Protein AF-A0A373CWI2-F1 (afdb_monomer_lite)

Structure (mmCIF, N/CA/C/O backbone):
data_AF-A0A373CWI2-F1
#
_entry.id   AF-A0A373CWI2-F1
#
loop_
_atom_site.group_PDB
_atom_site.id
_atom_site.type_symbol
_atom_site.label_atom_id
_atom_site.label_alt_id
_atom_site.label_comp_id
_atom_site.label_asym_id
_atom_site.label_entity_id
_atom_site.label_seq_id
_atom_site.pdbx_PDB_ins_code
_atom_site.Cartn_x
_atom_site.Cartn_y
_atom_site.Cartn_z
_atom_site.occupancy
_atom_site.B_iso_or_equiv
_atom_site.auth_seq_id
_atom_site.auth_comp_id
_atom_site.auth_asym_id
_atom_site.auth_atom_id
_atom_site.pdbx_PDB_model_num
ATOM 1 N N . MET A 1 1 ? -2.069 11.563 8.870 1.00 66.94 1 MET A N 1
ATOM 2 C CA . MET A 1 1 ? -2.000 11.023 10.250 1.00 66.94 1 MET A CA 1
ATOM 3 C C . MET A 1 1 ? -1.334 9.634 10.347 1.00 66.94 1 MET A C 1
ATOM 5 O O . MET A 1 1 ? -1.578 8.917 11.300 1.00 66.94 1 MET A O 1
ATOM 9 N N . PHE A 1 2 ? -0.448 9.238 9.416 1.00 89.44 2 PHE A N 1
ATOM 10 C CA . PHE A 1 2 ? 0.013 7.834 9.295 1.00 89.44 2 PHE A CA 1
ATOM 11 C C . PHE A 1 2 ? 1.532 7.678 9.117 1.00 89.44 2 PHE A C 1
ATOM 13 O O . PHE A 1 2 ? 2.010 6.637 8.666 1.00 89.44 2 PHE A O 1
ATOM 20 N N . ALA A 1 3 ? 2.289 8.743 9.395 1.00 90.38 3 ALA A N 1
ATOM 21 C CA . ALA A 1 3 ? 3.704 8.831 9.043 1.00 90.38 3 ALA A CA 1
ATOM 22 C C . ALA A 1 3 ? 4.550 7.766 9.754 1.00 90.38 3 ALA A C 1
ATOM 24 O O . ALA A 1 3 ? 5.393 7.140 9.115 1.00 90.38 3 ALA A O 1
ATOM 25 N N . ASP A 1 4 ? 4.277 7.508 11.033 1.00 94.31 4 ASP A N 1
ATOM 26 C CA . ASP A 1 4 ? 5.053 6.556 11.832 1.00 94.31 4 ASP A CA 1
ATOM 27 C C . ASP A 1 4 ? 4.863 5.122 11.329 1.00 94.31 4 ASP A C 1
ATOM 29 O O . ASP A 1 4 ? 5.838 4.414 11.078 1.00 94.31 4 ASP A O 1
ATOM 33 N N . THR A 1 5 ? 3.615 4.716 11.074 1.00 95.94 5 THR A N 1
ATOM 34 C CA . THR A 1 5 ? 3.297 3.398 10.504 1.00 95.94 5 THR A CA 1
ATOM 35 C C . THR A 1 5 ? 3.928 3.203 9.130 1.00 95.94 5 THR A C 1
ATOM 37 O O . THR A 1 5 ? 4.496 2.147 8.850 1.00 95.94 5 THR A O 1
ATOM 40 N N . LEU A 1 6 ? 3.851 4.219 8.264 1.00 97.19 6 LEU A N 1
ATOM 41 C CA . LEU A 1 6 ? 4.464 4.154 6.941 1.00 97.19 6 LEU A CA 1
ATOM 42 C C . LEU A 1 6 ? 5.989 4.042 7.049 1.00 97.19 6 LEU A C 1
ATOM 44 O O . LEU A 1 6 ? 6.587 3.210 6.371 1.00 97.19 6 LEU A O 1
ATOM 48 N N . THR A 1 7 ? 6.610 4.834 7.921 1.00 97.44 7 THR A N 1
ATOM 49 C CA . THR A 1 7 ? 8.061 4.804 8.142 1.00 97.44 7 THR A CA 1
ATOM 50 C C . THR A 1 7 ? 8.506 3.432 8.644 1.00 97.44 7 THR A C 1
ATOM 52 O O . THR A 1 7 ? 9.449 2.866 8.096 1.00 97.44 7 THR A O 1
ATOM 55 N N . GLY A 1 8 ? 7.782 2.850 9.606 1.00 97.75 8 GLY A N 1
ATOM 56 C CA . GLY A 1 8 ? 8.044 1.49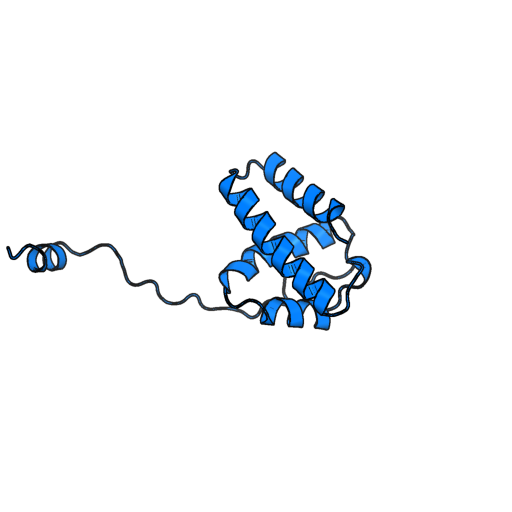9 10.105 1.00 97.75 8 GLY A CA 1
ATOM 57 C C . GLY A 1 8 ? 7.953 0.430 9.012 1.00 97.75 8 GLY A C 1
ATOM 58 O O . GLY A 1 8 ? 8.839 -0.417 8.906 1.00 97.75 8 GLY A O 1
ATOM 59 N N . TYR A 1 9 ? 6.932 0.498 8.154 1.00 98.06 9 TYR A N 1
ATOM 60 C CA . TYR A 1 9 ? 6.781 -0.423 7.023 1.00 98.06 9 TYR A CA 1
ATOM 61 C C . TYR A 1 9 ? 7.925 -0.300 6.006 1.00 98.06 9 TYR A C 1
ATOM 63 O O . TYR A 1 9 ? 8.448 -1.303 5.513 1.00 98.06 9 TYR A O 1
ATOM 71 N N . LEU A 1 10 ? 8.324 0.930 5.671 1.00 98.19 10 LEU A N 1
ATOM 72 C CA . LEU A 1 10 ? 9.407 1.162 4.716 1.00 98.19 10 LEU A CA 1
ATOM 73 C C . LEU A 1 10 ? 10.757 0.723 5.285 1.00 98.19 10 LEU A C 1
ATOM 75 O O . LEU A 1 10 ? 11.531 0.113 4.547 1.00 98.19 10 LEU A O 1
ATOM 79 N N . GLN A 1 11 ? 11.006 0.967 6.574 1.00 98.31 11 GLN A N 1
ATOM 80 C CA . GLN A 1 11 ? 12.227 0.533 7.248 1.00 98.31 11 GLN A CA 1
ATOM 81 C C . GLN A 1 11 ? 12.341 -0.991 7.268 1.00 98.31 11 GLN A C 1
ATOM 83 O O . GLN A 1 11 ? 13.358 -1.525 6.841 1.00 98.31 11 GLN A O 1
ATOM 88 N N . GLU A 1 12 ? 11.271 -1.703 7.621 1.00 98.00 12 GLU A N 1
ATOM 89 C CA . GLU A 1 12 ? 11.261 -3.167 7.547 1.00 98.00 12 GLU A CA 1
ATOM 90 C C . GLU A 1 12 ? 11.502 -3.661 6.110 1.00 98.00 12 GLU A C 1
ATOM 92 O O . GLU A 1 12 ? 12.196 -4.647 5.863 1.00 98.00 12 GLU A O 1
ATOM 97 N N . GLY A 1 13 ? 10.978 -2.935 5.121 1.00 96.94 13 GLY A N 1
ATOM 98 C CA . GLY A 1 13 ? 11.281 -3.185 3.720 1.00 96.94 13 GLY A CA 1
ATOM 99 C C . GLY A 1 13 ? 12.770 -3.040 3.384 1.00 96.94 13 GLY A C 1
ATOM 100 O O . GLY A 1 13 ? 13.267 -3.834 2.581 1.00 96.94 13 GLY A O 1
ATOM 101 N N . ILE A 1 14 ? 13.448 -2.037 3.945 1.00 98.06 14 ILE A N 1
ATOM 102 C CA . ILE A 1 14 ? 14.888 -1.796 3.774 1.00 98.06 14 ILE A CA 1
ATOM 103 C C . ILE A 1 14 ? 15.684 -2.912 4.452 1.00 98.06 14 ILE A C 1
ATOM 105 O O . ILE A 1 14 ? 16.570 -3.487 3.820 1.00 98.06 14 ILE A O 1
ATOM 109 N N . ASP A 1 15 ? 15.315 -3.269 5.680 1.00 98.00 15 ASP A N 1
ATOM 110 C CA . ASP A 1 15 ? 15.971 -4.312 6.473 1.00 98.00 15 ASP A CA 1
ATOM 111 C C . ASP A 1 15 ? 15.852 -5.690 5.797 1.00 98.00 15 ASP A C 1
ATOM 113 O O . ASP A 1 15 ? 16.798 -6.476 5.786 1.00 98.00 15 ASP A O 1
ATOM 117 N N . ASN A 1 16 ? 14.730 -5.940 5.114 1.00 96.75 16 A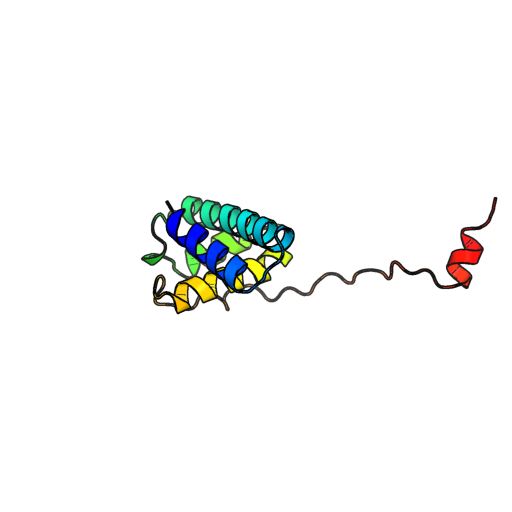SN A N 1
ATOM 118 C CA . ASN A 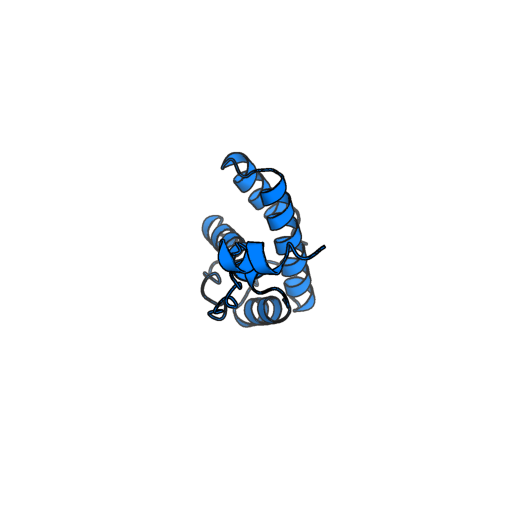1 16 ? 14.505 -7.123 4.277 1.00 96.75 16 ASN A CA 1
ATOM 119 C C . ASN A 1 16 ? 15.237 -7.082 2.915 1.00 96.75 16 ASN A C 1
ATOM 121 O O . ASN A 1 16 ? 15.028 -7.954 2.068 1.00 96.75 16 ASN A O 1
ATOM 125 N N . GLY A 1 17 ? 16.071 -6.069 2.661 1.00 97.75 17 GLY A N 1
ATOM 126 C CA . GLY A 1 17 ? 16.922 -5.982 1.473 1.00 97.75 17 GLY A CA 1
ATOM 127 C C . GLY A 1 17 ? 16.218 -5.506 0.198 1.00 97.75 17 GLY A C 1
ATOM 128 O O . GLY A 1 17 ? 16.717 -5.741 -0.908 1.00 97.75 17 GLY A O 1
ATOM 129 N N . ASN A 1 18 ? 15.063 -4.835 0.296 1.00 97.44 18 ASN A N 1
ATOM 130 C CA . ASN A 1 18 ? 14.426 -4.271 -0.895 1.00 97.44 18 ASN A CA 1
ATOM 131 C C . ASN A 1 18 ? 15.286 -3.155 -1.504 1.00 97.44 18 ASN A C 1
ATOM 133 O O . ASN A 1 18 ? 15.769 -2.257 -0.818 1.00 97.44 18 ASN A O 1
ATOM 137 N N . LYS A 1 19 ? 15.408 -3.160 -2.836 1.00 97.94 19 LYS A N 1
ATOM 138 C CA . LYS A 1 19 ? 16.132 -2.111 -3.568 1.00 97.94 19 LYS A CA 1
ATOM 139 C C . LYS A 1 19 ? 15.474 -0.735 -3.355 1.00 97.94 19 LYS A C 1
ATOM 141 O O . LYS A 1 19 ? 14.242 -0.674 -3.315 1.00 97.94 19 LYS A O 1
ATOM 146 N N . PRO A 1 20 ? 16.234 0.378 -3.385 1.00 97.81 20 PRO A N 1
ATOM 147 C CA . PRO A 1 20 ? 15.684 1.729 -3.212 1.00 97.81 20 PRO A CA 1
ATOM 148 C C . PRO A 1 20 ? 14.500 2.047 -4.135 1.00 97.81 20 PRO A C 1
ATOM 150 O O . PRO A 1 20 ? 13.477 2.552 -3.689 1.00 97.81 20 PRO A O 1
ATOM 153 N N . ALA A 1 21 ? 14.569 1.646 -5.410 1.00 97.19 21 ALA A N 1
ATOM 154 C CA . ALA A 1 21 ? 13.461 1.826 -6.354 1.00 97.19 21 ALA A CA 1
ATOM 155 C C . ALA A 1 21 ? 12.170 1.093 -5.924 1.00 97.19 21 ALA A C 1
ATOM 157 O O . ALA A 1 21 ? 11.064 1.586 -6.149 1.00 97.19 21 ALA A O 1
ATOM 158 N N . THR A 1 22 ? 12.304 -0.073 -5.280 1.00 96.19 22 THR A N 1
ATOM 159 C CA . THR A 1 22 ? 11.166 -0.826 -4.727 1.00 96.19 22 THR A CA 1
ATOM 160 C C . THR A 1 22 ? 10.578 -0.106 -3.517 1.00 96.19 22 THR A C 1
ATOM 162 O O . THR A 1 22 ? 9.357 0.009 -3.431 1.00 96.19 22 THR A O 1
ATOM 165 N N . ILE A 1 23 ? 11.424 0.430 -2.630 1.00 98.12 23 ILE A N 1
ATOM 166 C CA . ILE A 1 23 ? 10.997 1.241 -1.480 1.00 98.12 23 ILE A CA 1
ATOM 167 C C . ILE A 1 23 ? 10.234 2.483 -1.947 1.00 98.12 23 ILE A C 1
ATOM 169 O O . ILE A 1 23 ? 9.087 2.659 -1.546 1.00 98.12 23 ILE A O 1
ATOM 173 N N . CYS A 1 24 ? 10.777 3.260 -2.890 1.00 97.56 24 CYS A N 1
ATOM 174 C CA . CYS A 1 24 ? 10.083 4.428 -3.444 1.00 97.56 24 CYS A CA 1
ATOM 175 C C . CYS A 1 24 ? 8.737 4.061 -4.093 1.00 97.56 24 CYS A C 1
ATOM 177 O O . CYS A 1 24 ? 7.759 4.802 -3.987 1.00 97.56 24 CYS A O 1
ATOM 179 N N . SER A 1 25 ? 8.654 2.914 -4.778 1.00 96.00 25 SER A N 1
ATOM 180 C CA . SER A 1 25 ? 7.389 2.454 -5.361 1.00 96.00 25 SER A CA 1
ATOM 181 C C . SER A 1 25 ? 6.365 2.054 -4.295 1.00 96.00 25 SER A C 1
ATOM 183 O O . SER A 1 25 ? 5.173 2.330 -4.478 1.00 96.00 25 SER A O 1
ATOM 185 N N . LYS A 1 26 ? 6.802 1.397 -3.212 1.00 96.56 26 LYS A N 1
ATOM 186 C CA . LYS A 1 26 ? 5.958 1.047 -2.062 1.00 96.56 26 LYS A CA 1
ATOM 187 C C . LYS A 1 26 ? 5.456 2.306 -1.367 1.00 96.56 26 LYS A C 1
ATOM 189 O O . LYS A 1 26 ? 4.247 2.446 -1.219 1.00 96.56 26 LYS A O 1
ATOM 194 N N . GLU A 1 27 ? 6.356 3.230 -1.046 1.00 97.50 27 GLU A N 1
ATOM 195 C CA . GLU A 1 27 ? 6.061 4.513 -0.407 1.00 97.50 27 GLU A CA 1
ATOM 196 C C . GLU A 1 27 ? 4.988 5.286 -1.174 1.00 97.50 27 GLU A C 1
ATOM 198 O O . GLU A 1 27 ? 3.916 5.539 -0.630 1.00 97.50 27 GLU A O 1
ATOM 203 N N . ARG A 1 28 ? 5.207 5.561 -2.468 1.00 96.38 28 ARG A N 1
ATOM 204 C CA . ARG A 1 28 ? 4.228 6.284 -3.300 1.00 96.38 28 ARG A CA 1
ATOM 205 C C . ARG A 1 28 ? 2.858 5.614 -3.296 1.00 96.38 28 ARG A C 1
ATOM 207 O O . ARG A 1 28 ? 1.843 6.291 -3.176 1.00 96.38 28 ARG A O 1
ATOM 214 N N . THR A 1 29 ? 2.830 4.284 -3.410 1.00 96.56 29 THR A N 1
ATOM 215 C CA . THR A 1 29 ? 1.569 3.530 -3.418 1.00 96.56 29 THR A CA 1
ATOM 216 C C . THR A 1 29 ? 0.850 3.632 -2.071 1.00 96.56 29 THR A C 1
ATOM 218 O O . THR A 1 29 ? -0.359 3.852 -2.044 1.00 96.56 29 THR A O 1
ATOM 221 N N . CYS A 1 30 ? 1.583 3.497 -0.963 1.00 96.56 30 CYS A N 1
ATOM 222 C CA . CYS A 1 30 ? 1.015 3.562 0.381 1.00 96.56 30 CYS A CA 1
ATOM 223 C C . CYS A 1 30 ? 0.539 4.975 0.719 1.00 96.56 30 CYS A C 1
ATOM 225 O O . CYS A 1 30 ? -0.555 5.111 1.248 1.00 96.56 30 CYS A O 1
ATOM 227 N N . ILE A 1 31 ? 1.284 6.021 0.341 1.00 96.56 31 ILE A N 1
ATOM 228 C CA . ILE A 1 31 ? 0.849 7.417 0.500 1.00 96.56 31 ILE A CA 1
ATOM 229 C C . ILE A 1 31 ? -0.485 7.637 -0.215 1.00 96.56 31 ILE A C 1
ATOM 231 O O . ILE A 1 31 ? -1.436 8.096 0.410 1.00 96.56 31 ILE A O 1
ATOM 235 N N . SER A 1 32 ? -0.597 7.254 -1.493 1.00 96.19 32 SER A N 1
ATOM 236 C CA . SER A 1 32 ? -1.863 7.393 -2.224 1.00 96.19 32 SER A CA 1
ATOM 237 C C . SER A 1 32 ? -3.005 6.628 -1.554 1.00 96.19 32 SER A C 1
ATOM 239 O O . SER A 1 32 ? -4.106 7.158 -1.428 1.00 96.19 32 SER A O 1
ATOM 241 N N . PHE A 1 33 ? -2.746 5.403 -1.088 1.00 96.12 33 PHE A N 1
ATOM 242 C CA . PHE A 1 33 ? -3.754 4.590 -0.410 1.00 96.12 33 PHE A CA 1
ATOM 243 C C . PHE A 1 33 ? -4.219 5.242 0.893 1.00 96.12 33 PHE A C 1
ATOM 245 O O . PHE A 1 33 ? -5.419 5.383 1.108 1.00 96.12 33 PHE A O 1
ATOM 252 N 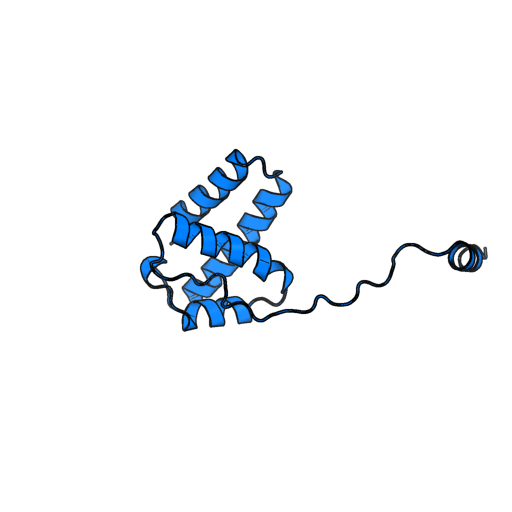N . LEU A 1 34 ? -3.280 5.695 1.722 1.00 96.25 34 LEU A N 1
ATOM 253 C CA . LEU A 1 34 ? -3.552 6.353 2.995 1.00 96.25 34 LEU A CA 1
ATOM 254 C C . LEU A 1 34 ? -4.311 7.673 2.805 1.00 96.25 34 LEU A C 1
ATOM 256 O O . LEU A 1 34 ? -5.243 7.938 3.556 1.00 96.25 34 LEU A O 1
ATOM 260 N N . CYS A 1 35 ? -4.005 8.449 1.760 1.00 95.62 35 CYS A N 1
ATOM 261 C CA . CYS A 1 35 ? -4.803 9.623 1.398 1.00 95.62 35 CYS A CA 1
ATOM 262 C C . CYS A 1 35 ? -6.245 9.250 1.020 1.00 95.62 35 CYS A C 1
ATOM 264 O O . CYS A 1 35 ? -7.180 9.952 1.395 1.00 95.62 35 CYS A O 1
ATOM 266 N N . PHE A 1 36 ? -6.467 8.151 0.291 1.00 95.50 36 PHE A N 1
ATOM 267 C CA . PHE A 1 36 ? -7.828 7.701 -0.025 1.00 95.50 36 PHE A CA 1
ATOM 268 C C . PHE A 1 36 ? -8.578 7.165 1.197 1.00 95.50 36 PHE A C 1
ATOM 270 O O . PHE A 1 36 ? -9.786 7.368 1.297 1.00 95.50 36 PHE A O 1
ATOM 277 N N . VAL A 1 37 ? -7.873 6.522 2.127 1.00 95.31 37 VAL A N 1
ATOM 278 C CA . VAL A 1 37 ? -8.407 6.094 3.427 1.00 95.31 37 VAL A CA 1
ATOM 279 C C . VAL A 1 37 ? -8.825 7.311 4.264 1.00 95.31 37 VAL A C 1
ATOM 281 O O . VAL A 1 37 ? -9.953 7.347 4.756 1.00 95.31 37 VAL A O 1
ATOM 284 N N . GLU A 1 38 ? -7.985 8.345 4.335 1.00 95.12 38 GLU A N 1
ATOM 285 C CA . GLU A 1 38 ? -8.288 9.613 5.018 1.00 95.12 38 GLU A CA 1
ATOM 286 C C . GLU A 1 38 ? -9.496 10.317 4.386 1.00 95.12 38 GLU A C 1
ATOM 288 O O . GLU A 1 38 ? -10.454 10.663 5.076 1.00 95.12 38 GLU A O 1
ATOM 293 N N . ASN A 1 39 ? -9.534 10.410 3.052 1.00 94.25 39 ASN A N 1
ATOM 294 C CA . ASN A 1 39 ? -10.666 10.970 2.303 1.00 94.25 39 ASN A CA 1
ATOM 295 C C . ASN A 1 39 ? -11.961 10.148 2.441 1.00 94.25 39 ASN A C 1
ATOM 297 O O . ASN A 1 39 ? -13.057 10.658 2.196 1.00 94.25 39 ASN A O 1
ATOM 301 N N . ALA A 1 40 ? -11.863 8.871 2.812 1.00 93.12 40 ALA A N 1
ATOM 302 C CA . ALA A 1 40 ? -13.010 8.034 3.139 1.00 93.12 40 ALA A CA 1
ATOM 303 C C . ALA A 1 40 ? -13.504 8.231 4.587 1.00 93.12 40 ALA A C 1
ATOM 305 O O . ALA A 1 40 ? -14.486 7.592 4.964 1.00 93.12 40 ALA A O 1
ATOM 306 N N . GLY A 1 41 ? -12.882 9.135 5.355 1.00 91.50 41 GLY A N 1
ATOM 307 C CA . GLY A 1 41 ? -13.263 9.492 6.723 1.00 91.50 41 GLY A CA 1
ATOM 308 C C . GLY A 1 41 ? -12.514 8.717 7.806 1.00 91.50 41 GLY A C 1
ATOM 309 O O . GLY A 1 41 ? -12.967 8.692 8.946 1.00 91.50 41 GLY A O 1
ATOM 310 N N . CYS A 1 42 ? -11.402 8.061 7.463 1.00 93.69 42 CYS A N 1
ATOM 311 C CA . CYS A 1 42 ? -10.618 7.261 8.397 1.00 93.69 42 CYS A CA 1
ATOM 312 C C . CYS A 1 42 ? -9.341 7.999 8.798 1.00 93.69 42 CYS A C 1
ATOM 314 O O . CYS A 1 42 ? -8.412 8.104 8.000 1.00 93.69 42 CYS A O 1
ATOM 316 N N . SER A 1 43 ? -9.287 8.492 10.031 1.00 91.50 43 SER A N 1
ATOM 317 C CA . SER A 1 43 ? -8.118 9.210 10.560 1.00 91.50 43 SER A CA 1
ATOM 318 C C . SER A 1 43 ? -7.167 8.312 11.355 1.00 91.50 43 SER A C 1
ATOM 320 O O . SER A 1 43 ? -6.023 8.688 11.588 1.00 91.50 43 SER A O 1
ATOM 322 N N . ASP A 1 44 ? -7.629 7.125 11.751 1.00 92.69 44 ASP A N 1
ATOM 323 C CA . ASP A 1 44 ? -6.885 6.152 12.548 1.00 92.69 44 ASP A CA 1
ATOM 324 C C . ASP A 1 44 ? -6.969 4.768 11.891 1.00 92.69 44 ASP A C 1
ATOM 326 O O . ASP A 1 44 ? -8.053 4.287 11.563 1.00 92.69 44 ASP A O 1
ATOM 330 N N . LEU A 1 45 ? -5.819 4.112 11.704 1.00 92.75 45 LEU A N 1
ATOM 331 C CA . LEU A 1 45 ? -5.749 2.786 11.090 1.00 92.75 45 LEU A CA 1
ATOM 332 C C . LEU A 1 45 ? -6.439 1.711 11.935 1.00 92.75 45 LEU A C 1
ATOM 334 O O . LEU A 1 45 ? -6.926 0.742 11.357 1.00 92.75 45 LEU A O 1
ATOM 338 N N . SER A 1 46 ? -6.557 1.902 13.253 1.00 91.19 46 SER A N 1
ATOM 339 C CA . SER A 1 46 ? -7.315 0.988 14.121 1.00 91.19 46 SER A CA 1
ATOM 340 C C . SER A 1 46 ? -8.809 0.930 13.758 1.00 91.19 46 SER A C 1
ATOM 342 O O . SER A 1 46 ? -9.476 -0.073 13.998 1.00 91.19 46 SER A O 1
ATOM 344 N N . GLN A 1 47 ? -9.326 1.985 13.115 1.00 92.12 47 GLN A N 1
ATOM 345 C CA . GLN A 1 47 ? -10.725 2.126 12.702 1.00 92.12 47 GLN A CA 1
ATOM 346 C C . GLN A 1 47 ? -10.976 1.669 11.259 1.00 92.12 47 GLN A C 1
ATOM 348 O O . GLN A 1 47 ? -12.082 1.838 10.728 1.00 92.12 47 GLN A O 1
ATOM 353 N N . LEU A 1 48 ? -9.960 1.099 10.600 1.00 93.44 48 LEU A N 1
ATOM 354 C CA . LEU A 1 48 ? -10.126 0.528 9.273 1.00 93.44 48 LEU A CA 1
ATOM 355 C C . LEU A 1 48 ? -11.236 -0.523 9.280 1.00 93.44 48 LEU A C 1
ATOM 357 O O . LEU A 1 48 ? -11.345 -1.364 10.167 1.00 93.44 48 LEU A O 1
ATOM 361 N N . ASN A 1 49 ? -12.056 -0.487 8.237 1.00 93.75 49 ASN A N 1
ATOM 362 C CA . ASN A 1 49 ? -13.076 -1.490 7.987 1.00 93.75 49 ASN A CA 1
ATOM 363 C C . ASN A 1 49 ? -13.166 -1.793 6.491 1.00 93.75 49 ASN A C 1
ATOM 365 O O . ASN A 1 49 ? -12.670 -1.041 5.644 1.00 93.75 49 ASN A O 1
ATOM 369 N N . THR A 1 50 ? -13.850 -2.886 6.163 1.00 92.19 50 THR A N 1
ATOM 370 C CA . THR A 1 50 ? -14.009 -3.379 4.791 1.00 92.19 50 THR A CA 1
ATOM 371 C C . THR A 1 50 ? -14.553 -2.319 3.835 1.00 92.19 50 THR A C 1
ATOM 373 O O . THR A 1 50 ? -14.101 -2.247 2.693 1.00 92.19 50 THR A O 1
ATOM 376 N N . GLY A 1 51 ? -15.490 -1.473 4.278 1.00 93.50 51 GLY A N 1
ATOM 377 C CA . GLY A 1 51 ? -16.077 -0.422 3.444 1.00 93.50 51 GLY A CA 1
ATOM 378 C C . GLY A 1 51 ? -15.058 0.650 3.054 1.00 93.50 51 GLY A C 1
ATOM 379 O O . GLY A 1 51 ? -14.949 1.002 1.878 1.00 93.50 51 GLY A O 1
ATOM 380 N N . ILE A 1 52 ? -14.264 1.112 4.023 1.00 94.81 52 ILE A N 1
ATOM 381 C CA . ILE A 1 52 ? -13.201 2.107 3.820 1.00 94.81 52 ILE A CA 1
ATOM 382 C C . ILE A 1 52 ? -12.114 1.547 2.900 1.00 94.81 52 ILE A C 1
ATOM 384 O O . ILE A 1 52 ? -11.770 2.180 1.900 1.00 94.81 52 ILE A O 1
ATOM 388 N N . VAL A 1 53 ? -11.624 0.335 3.186 1.00 93.94 53 VAL A N 1
ATOM 389 C CA . VAL A 1 53 ? -10.583 -0.318 2.376 1.00 93.94 53 VAL A CA 1
ATOM 390 C C . VAL A 1 53 ? -11.069 -0.534 0.942 1.00 93.94 53 VAL A C 1
ATOM 392 O O . VAL A 1 53 ? -10.360 -0.189 -0.003 1.00 93.94 53 VAL A O 1
ATOM 395 N N . SER A 1 54 ? -12.296 -1.032 0.763 1.00 92.19 54 SER A N 1
ATOM 396 C CA . SER A 1 54 ? -12.878 -1.253 -0.568 1.00 92.19 54 SER A CA 1
ATOM 397 C C . SER A 1 54 ? -13.005 0.053 -1.350 1.00 92.19 54 SER A C 1
ATOM 399 O O . SER A 1 54 ? -12.618 0.115 -2.516 1.00 92.19 54 SER A O 1
ATOM 401 N N . LYS A 1 55 ? -13.492 1.124 -0.709 1.00 93.06 55 LYS A N 1
ATOM 402 C CA . LYS A 1 55 ? -13.620 2.445 -1.339 1.00 93.06 55 LYS A CA 1
ATOM 403 C C . LYS A 1 55 ? -12.255 3.005 -1.756 1.00 93.06 55 LYS A C 1
ATOM 405 O O . LYS A 1 55 ? -12.115 3.496 -2.878 1.00 93.06 55 LYS A O 1
ATOM 410 N N . ALA A 1 56 ? -11.242 2.879 -0.900 1.00 93.94 56 ALA A N 1
ATOM 411 C CA . ALA A 1 56 ? -9.883 3.311 -1.213 1.00 93.94 56 ALA A CA 1
ATOM 412 C C . ALA A 1 56 ? -9.283 2.509 -2.382 1.00 93.94 56 ALA A C 1
ATOM 414 O O . ALA A 1 56 ? -8.749 3.101 -3.319 1.00 93.94 56 ALA A O 1
ATOM 415 N N . LEU A 1 57 ? -9.434 1.179 -2.385 1.00 91.88 57 LEU A N 1
ATOM 416 C CA . LEU A 1 57 ? -8.962 0.306 -3.468 1.00 91.88 57 LEU A CA 1
ATOM 417 C C . LEU A 1 57 ? -9.627 0.626 -4.813 1.00 91.88 57 LEU A C 1
ATOM 419 O O . LEU A 1 57 ? -8.941 0.692 -5.835 1.00 91.88 57 LEU A O 1
ATOM 423 N N . LEU A 1 58 ? -10.941 0.859 -4.828 1.00 91.06 58 LEU A N 1
ATOM 424 C CA . LEU A 1 58 ? -11.682 1.197 -6.049 1.00 91.06 58 LEU A CA 1
ATOM 425 C C . LEU A 1 58 ? -11.311 2.575 -6.621 1.00 91.06 58 LEU A C 1
ATOM 427 O O . LEU A 1 58 ? -11.555 2.826 -7.798 1.00 91.06 58 LEU A O 1
ATOM 431 N N . THR A 1 59 ? -10.690 3.447 -5.822 1.00 92.75 59 THR A N 1
ATOM 432 C CA . THR A 1 59 ? -10.218 4.766 -6.277 1.00 92.75 59 THR A CA 1
ATOM 433 C C . THR A 1 59 ? -8.923 4.669 -7.101 1.00 92.75 59 THR A C 1
ATOM 435 O O . THR A 1 59 ? -8.610 5.565 -7.885 1.00 92.75 59 THR A O 1
ATOM 438 N N . PHE A 1 60 ? -8.168 3.570 -6.991 1.00 90.06 60 PHE A N 1
ATOM 439 C CA . PHE A 1 60 ? -6.970 3.362 -7.806 1.00 90.06 60 PHE A CA 1
ATOM 440 C C . PHE A 1 60 ? -7.316 2.981 -9.248 1.00 90.06 60 PHE A C 1
ATOM 442 O O . PHE A 1 60 ? -7.921 1.943 -9.509 1.00 90.06 60 PHE A O 1
ATOM 449 N N . SER A 1 61 ? -6.811 3.760 -10.205 1.00 86.31 61 SER A N 1
ATOM 450 C CA . SER A 1 61 ? -6.847 3.405 -11.630 1.00 86.31 61 SER A CA 1
ATOM 451 C C . SER A 1 61 ? -5.831 2.312 -11.989 1.00 86.31 61 SER A C 1
ATOM 453 O O . SER A 1 61 ? -6.104 1.448 -12.823 1.00 86.31 61 SER A O 1
ATOM 455 N N . ASN A 1 62 ? -4.659 2.320 -11.343 1.00 84.62 62 ASN A N 1
ATOM 456 C CA . ASN A 1 62 ? -3.606 1.330 -11.557 1.00 84.62 62 ASN A CA 1
ATOM 457 C C . ASN A 1 62 ? -3.794 0.105 -10.652 1.00 84.62 62 ASN A C 1
ATOM 459 O O . ASN A 1 62 ? -3.471 0.135 -9.465 1.00 84.62 62 ASN A O 1
ATOM 463 N N . LYS A 1 63 ? -4.223 -1.009 -11.243 1.00 83.69 63 LYS A N 1
ATOM 464 C CA . LYS A 1 63 ? -4.496 -2.256 -10.516 1.00 83.69 63 LYS A CA 1
ATOM 465 C C . LYS A 1 63 ? -3.242 -3.005 -10.060 1.00 83.69 63 LYS A C 1
ATOM 467 O O . LYS A 1 63 ? -3.323 -3.800 -9.128 1.00 83.69 63 LYS A O 1
ATOM 472 N N . ASP A 1 64 ? -2.062 -2.712 -10.614 1.00 83.50 64 ASP A N 1
ATOM 473 C CA . ASP A 1 64 ? -0.804 -3.253 -10.076 1.00 83.50 64 ASP A CA 1
ATOM 474 C C . ASP A 1 64 ? -0.471 -2.686 -8.685 1.00 83.50 64 ASP A C 1
ATOM 476 O O . ASP A 1 64 ? 0.381 -3.232 -7.981 1.00 83.50 64 ASP A O 1
ATOM 480 N N . ALA A 1 65 ? -1.148 -1.612 -8.257 1.00 89.88 65 ALA A N 1
ATOM 481 C CA . ALA A 1 65 ? -1.054 -1.108 -6.892 1.00 89.88 65 ALA A CA 1
ATOM 482 C C . ALA A 1 65 ? -1.584 -2.113 -5.858 1.00 89.88 65 ALA A C 1
ATOM 484 O O . ALA A 1 65 ? -1.060 -2.149 -4.747 1.00 89.88 65 ALA A O 1
ATOM 485 N N . TYR A 1 66 ? -2.554 -2.966 -6.214 1.00 90.81 66 TYR A N 1
ATOM 486 C CA . TYR A 1 66 ? -3.224 -3.859 -5.259 1.00 90.81 66 TYR A CA 1
ATOM 487 C C . TYR A 1 66 ? -2.259 -4.841 -4.606 1.00 90.81 66 TYR A C 1
ATOM 489 O O . TYR A 1 66 ? -2.322 -5.044 -3.400 1.00 90.81 66 TYR A O 1
ATOM 497 N N . ALA A 1 67 ? -1.287 -5.367 -5.356 1.00 89.94 67 ALA A N 1
ATOM 498 C CA . ALA A 1 67 ? -0.271 -6.252 -4.792 1.00 89.94 67 ALA A CA 1
ATOM 499 C C . ALA A 1 67 ? 0.582 -5.557 -3.713 1.00 89.94 67 ALA A C 1
ATOM 501 O O . ALA A 1 67 ? 0.920 -6.170 -2.703 1.00 89.94 67 ALA A O 1
ATOM 502 N N . ARG A 1 68 ? 0.911 -4.271 -3.902 1.00 92.94 68 ARG A N 1
ATOM 503 C CA . ARG A 1 68 ? 1.675 -3.481 -2.921 1.00 92.94 68 ARG A CA 1
ATOM 504 C C . ARG A 1 68 ? 0.817 -3.079 -1.724 1.00 92.94 68 ARG A C 1
ATOM 506 O O . ARG A 1 68 ? 1.299 -3.143 -0.599 1.00 92.94 68 ARG A O 1
ATOM 513 N N . ILE A 1 69 ? -0.443 -2.713 -1.957 1.00 94.94 69 ILE A N 1
ATOM 514 C CA . ILE A 1 69 ? -1.398 -2.396 -0.885 1.00 94.94 69 ILE A CA 1
ATOM 515 C C . ILE A 1 69 ? -1.650 -3.638 -0.030 1.00 94.94 69 ILE A C 1
ATOM 517 O O . ILE A 1 69 ? -1.624 -3.545 1.189 1.00 94.94 69 ILE A O 1
ATOM 521 N N . ARG A 1 70 ? -1.788 -4.816 -0.645 1.00 93.69 70 ARG A N 1
ATOM 522 C CA . ARG A 1 70 ? -1.925 -6.089 0.068 1.00 93.69 70 ARG A CA 1
ATOM 523 C C . ARG A 1 70 ? -0.759 -6.345 1.024 1.00 93.69 70 ARG A C 1
ATOM 525 O O . ARG A 1 70 ? -0.991 -6.718 2.165 1.00 93.69 70 ARG A O 1
ATOM 532 N N . GLN A 1 71 ? 0.477 -6.118 0.577 1.00 94.50 71 GLN A N 1
ATOM 533 C CA . GLN A 1 71 ? 1.660 -6.246 1.440 1.00 94.50 71 GLN A CA 1
ATOM 534 C C . GLN A 1 71 ? 1.603 -5.286 2.630 1.00 94.50 71 GLN A C 1
ATOM 536 O O . GLN A 1 71 ? 1.927 -5.676 3.745 1.00 94.50 71 GLN A O 1
ATOM 541 N N . PHE A 1 72 ? 1.157 -4.051 2.403 1.00 96.38 72 PHE A N 1
ATOM 542 C CA . PHE A 1 72 ? 0.988 -3.082 3.479 1.00 96.38 72 PHE A CA 1
ATOM 543 C C . PHE A 1 72 ? -0.113 -3.498 4.465 1.00 96.38 72 PHE A C 1
ATOM 545 O O . PHE A 1 72 ? 0.098 -3.435 5.668 1.00 96.38 72 PHE A O 1
ATOM 552 N N . LEU A 1 73 ? -1.257 -3.989 3.980 1.00 95.38 73 LEU A N 1
ATOM 553 C CA . LEU A 1 73 ? -2.338 -4.488 4.837 1.00 95.38 73 LEU A CA 1
ATOM 554 C C . LEU A 1 73 ? -1.894 -5.690 5.683 1.00 95.38 73 LEU A C 1
ATOM 556 O O . LEU A 1 73 ? -2.219 -5.736 6.864 1.00 95.38 73 LEU A O 1
ATOM 560 N N . ASN A 1 74 ? -1.096 -6.607 5.122 1.00 94.44 74 ASN A N 1
ATOM 561 C CA . ASN A 1 74 ? -0.487 -7.697 5.894 1.00 94.44 74 ASN A CA 1
ATOM 562 C C . ASN A 1 74 ? 0.399 -7.160 7.020 1.00 94.44 74 ASN A C 1
ATOM 564 O O . ASN A 1 74 ? 0.261 -7.591 8.159 1.00 94.44 74 ASN A O 1
ATOM 568 N N . TYR A 1 75 ? 1.255 -6.181 6.717 1.00 96.06 75 TYR A N 1
ATOM 569 C CA . TYR A 1 75 ? 2.107 -5.545 7.720 1.00 96.06 75 TYR A CA 1
ATOM 570 C C . TYR A 1 75 ? 1.289 -4.942 8.875 1.00 96.06 75 TYR A C 1
ATOM 572 O O . TYR A 1 75 ? 1.662 -5.096 10.036 1.00 96.06 75 TYR A O 1
ATOM 580 N N . LEU A 1 76 ? 0.149 -4.298 8.589 1.00 95.19 76 LEU A N 1
ATOM 581 C CA . LEU A 1 76 ? -0.714 -3.736 9.638 1.00 95.19 76 LEU A CA 1
ATOM 582 C C . LEU A 1 76 ? -1.239 -4.812 10.598 1.00 95.19 76 LEU A C 1
ATOM 584 O O . LEU A 1 76 ? -1.253 -4.593 11.809 1.00 95.19 76 LEU A O 1
ATOM 588 N N . VAL A 1 77 ? -1.628 -5.973 10.072 1.00 94.25 77 VAL A N 1
ATOM 589 C CA . VAL A 1 77 ? -2.090 -7.114 10.876 1.00 94.25 77 VAL A CA 1
ATOM 590 C C . VAL A 1 77 ? -0.933 -7.720 11.668 1.00 94.25 77 VAL A C 1
ATOM 592 O O . VAL A 1 77 ? -1.061 -7.951 12.867 1.00 94.25 77 VAL A O 1
ATOM 595 N N . GLU A 1 78 ? 0.220 -7.927 11.029 1.00 94.25 78 GLU A N 1
ATOM 596 C CA . GLU A 1 78 ? 1.418 -8.497 11.661 1.00 94.25 78 GLU A CA 1
ATOM 597 C C . GLU A 1 78 ? 1.934 -7.640 12.825 1.00 94.25 78 GLU A C 1
ATOM 599 O O . GLU A 1 78 ? 2.439 -8.175 13.812 1.00 94.25 78 GLU A O 1
ATOM 604 N N . LYS A 1 79 ? 1.783 -6.313 12.741 1.00 94.31 79 LYS A N 1
ATOM 605 C CA . LYS A 1 79 ? 2.121 -5.381 13.828 1.00 94.31 79 LYS A CA 1
ATOM 606 C C . LYS A 1 79 ? 0.986 -5.146 14.827 1.00 94.31 79 LYS A C 1
ATOM 608 O O . LYS A 1 79 ? 1.172 -4.365 15.756 1.00 94.31 79 LYS A O 1
ATOM 613 N N . GLY A 1 80 ? -0.169 -5.790 14.652 1.00 93.38 80 GLY A N 1
ATOM 614 C CA . GLY A 1 80 ? -1.332 -5.626 15.529 1.00 93.38 80 GLY A CA 1
ATOM 615 C C . GLY A 1 80 ? -1.973 -4.235 15.465 1.00 93.38 80 GLY A C 1
ATOM 616 O O . GLY A 1 80 ? -2.644 -3.832 16.408 1.00 93.38 80 GLY A O 1
ATOM 617 N N . ILE A 1 81 ? -1.756 -3.489 14.377 1.00 93.50 81 ILE A N 1
ATOM 618 C CA . ILE A 1 81 ? -2.343 -2.156 14.159 1.00 93.50 81 ILE A CA 1
ATOM 619 C C . ILE A 1 81 ? -3.819 -2.285 13.771 1.00 93.50 81 ILE A C 1
ATOM 621 O O . ILE A 1 81 ? -4.645 -1.460 14.153 1.00 93.50 81 ILE A O 1
ATOM 625 N N . THR A 1 82 ? -4.148 -3.331 13.015 1.00 91.69 82 THR A N 1
ATOM 626 C CA . THR A 1 82 ? -5.518 -3.693 12.651 1.00 91.69 82 THR A CA 1
ATOM 627 C C . THR A 1 82 ? -5.842 -5.075 13.194 1.00 91.69 82 THR A C 1
ATOM 629 O O . THR A 1 82 ? -5.066 -6.008 12.993 1.00 91.69 82 THR A O 1
ATOM 632 N N . GLU A 1 83 ? -7.013 -5.233 13.808 1.00 82.62 83 GLU A N 1
ATOM 633 C CA . GLU A 1 83 ? -7.476 -6.539 14.300 1.00 82.62 83 GLU A CA 1
ATOM 634 C C . GLU A 1 83 ? -7.900 -7.484 13.164 1.00 82.62 83 GLU A C 1
ATOM 636 O O . GLU A 1 83 ? -7.805 -8.704 13.290 1.00 82.62 83 GLU A O 1
ATOM 641 N N . MET A 1 84 ? -8.375 -6.926 12.045 1.00 86.12 84 MET A N 1
ATOM 642 C CA . MET A 1 84 ? -8.920 -7.682 10.919 1.00 86.12 84 MET A CA 1
ATOM 643 C C . MET A 1 84 ? -7.970 -7.677 9.721 1.00 86.12 84 MET A C 1
ATOM 645 O O . MET A 1 84 ? -7.419 -6.642 9.349 1.00 86.12 84 MET A O 1
ATOM 649 N N . ASP A 1 85 ? -7.833 -8.837 9.075 1.00 86.94 85 ASP A N 1
ATOM 650 C CA . ASP A 1 85 ? -7.070 -8.973 7.837 1.00 86.94 85 ASP A CA 1
ATOM 651 C C . ASP A 1 85 ? -7.872 -8.496 6.618 1.00 86.94 85 ASP A C 1
ATOM 653 O O . ASP A 1 85 ? -8.828 -9.132 6.166 1.00 86.94 85 ASP A O 1
ATOM 657 N N . PHE A 1 86 ? -7.440 -7.366 6.061 1.00 87.38 86 PHE A N 1
ATOM 658 C CA . PHE A 1 86 ? -8.027 -6.741 4.878 1.00 87.38 86 PHE A CA 1
ATOM 659 C C . PHE A 1 86 ? -7.309 -7.103 3.565 1.00 87.38 86 PHE A C 1
ATOM 661 O O . PHE A 1 86 ? -7.733 -6.678 2.488 1.00 87.38 86 PHE A O 1
ATOM 668 N N . SER A 1 87 ? -6.235 -7.893 3.617 1.00 80.44 87 SER A N 1
ATOM 669 C CA . SER A 1 87 ? -5.367 -8.210 2.473 1.00 80.44 87 SER A CA 1
ATOM 670 C C . SER A 1 87 ? -6.073 -8.963 1.336 1.00 80.44 87 SER A C 1
ATOM 672 O O . SER A 1 87 ? -5.632 -8.933 0.183 1.00 80.44 87 SER A O 1
ATOM 674 N N . ARG A 1 88 ? -7.193 -9.624 1.648 1.00 81.50 88 ARG A N 1
ATOM 675 C CA . ARG A 1 88 ? -7.981 -10.453 0.722 1.00 81.50 88 ARG A CA 1
ATOM 676 C C . ARG A 1 88 ? -9.189 -9.746 0.105 1.00 81.50 88 ARG A C 1
ATOM 678 O O . ARG A 1 88 ? -9.955 -10.385 -0.609 1.00 81.50 88 ARG A O 1
ATOM 685 N N . ILE A 1 89 ? -9.382 -8.459 0.389 1.00 82.62 89 ILE A N 1
ATOM 686 C CA . ILE A 1 89 ? -10.523 -7.682 -0.126 1.00 82.62 89 ILE A CA 1
ATOM 687 C C . ILE A 1 89 ? -10.359 -7.328 -1.606 1.00 82.62 89 ILE A C 1
ATOM 689 O O . ILE A 1 89 ? -11.340 -7.027 -2.287 1.00 82.62 89 ILE A O 1
ATOM 693 N N . ASP A 1 90 ? -9.131 -7.325 -2.119 1.00 70.06 90 ASP A N 1
ATOM 694 C CA . ASP A 1 90 ? -8.867 -6.800 -3.445 1.00 70.06 90 ASP A CA 1
ATOM 695 C C . ASP A 1 90 ? -9.577 -7.614 -4.547 1.00 70.06 90 ASP A C 1
ATOM 697 O O 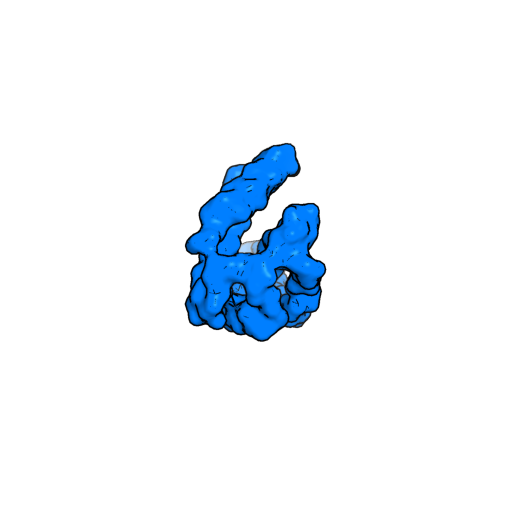. ASP A 1 90 ? -9.462 -8.842 -4.605 1.00 70.06 90 ASP A O 1
ATOM 701 N N . PRO A 1 91 ? -10.306 -6.944 -5.461 1.00 70.56 91 PRO A N 1
ATOM 702 C CA . PRO A 1 91 ? -10.939 -7.621 -6.580 1.00 70.56 91 PRO A CA 1
ATOM 703 C C . PRO A 1 91 ? -9.891 -8.354 -7.417 1.00 70.56 91 PRO A C 1
ATOM 705 O O . PRO A 1 91 ? -8.896 -7.757 -7.840 1.00 70.56 91 PRO A O 1
ATOM 708 N N . HIS A 1 92 ? -10.126 -9.636 -7.701 1.00 65.56 92 HIS A N 1
ATOM 709 C CA . HIS A 1 92 ? -9.212 -10.410 -8.531 1.00 65.56 92 HIS A CA 1
ATOM 710 C C . HIS A 1 92 ? -9.098 -9.776 -9.926 1.00 65.56 92 HIS A C 1
ATOM 712 O O . HIS A 1 92 ? -10.039 -9.797 -10.723 1.00 65.56 92 HIS A O 1
ATOM 718 N N . TYR A 1 93 ? -7.936 -9.192 -10.221 1.00 66.75 93 TYR A N 1
ATOM 719 C CA . TYR A 1 93 ? -7.660 -8.570 -11.508 1.00 66.75 93 TYR A CA 1
ATOM 720 C C . TYR A 1 93 ? -6.854 -9.504 -12.408 1.00 66.75 93 TYR A C 1
ATOM 722 O O . TYR A 1 93 ? -5.741 -9.910 -12.074 1.00 66.75 93 TYR A O 1
ATOM 730 N N . LYS A 1 94 ? -7.384 -9.780 -13.603 1.00 64.44 94 LYS A N 1
ATOM 731 C CA . LYS A 1 94 ? -6.599 -10.351 -14.698 1.00 64.44 94 LYS A CA 1
ATOM 732 C C . LYS A 1 94 ? -5.778 -9.239 -15.337 1.00 64.44 94 LYS A C 1
ATOM 734 O O . LYS A 1 94 ? -6.350 -8.341 -15.953 1.00 64.44 94 LYS A O 1
ATOM 739 N N . ARG A 1 95 ? -4.449 -9.299 -15.202 1.00 67.50 95 ARG A N 1
ATOM 740 C CA . ARG A 1 95 ? -3.548 -8.416 -15.955 1.00 67.50 95 ARG A CA 1
ATOM 741 C C . ARG A 1 95 ? -3.868 -8.516 -17.444 1.00 67.50 95 ARG A C 1
ATOM 743 O O . ARG A 1 95 ? -4.085 -9.614 -17.954 1.00 67.50 95 ARG A O 1
ATOM 750 N N . GLY A 1 96 ? -3.902 -7.368 -18.119 1.00 68.75 96 GLY A N 1
ATOM 751 C CA . GLY A 1 96 ? -3.997 -7.335 -19.573 1.00 68.75 96 GLY A CA 1
ATOM 752 C C . GLY A 1 96 ? -2.860 -8.154 -20.179 1.00 68.75 96 GLY A C 1
ATOM 753 O O . GLY A 1 96 ? -1.733 -8.105 -19.685 1.00 68.75 96 GLY A O 1
ATOM 754 N N . MET A 1 97 ? -3.171 -8.933 -21.214 1.00 72.62 97 MET A N 1
ATOM 755 C CA . MET A 1 97 ? -2.163 -9.635 -22.004 1.00 72.62 97 MET A CA 1
ATOM 756 C C . MET A 1 97 ? -1.150 -8.611 -22.518 1.00 72.62 97 MET A C 1
ATOM 758 O O . MET A 1 97 ? -1.511 -7.707 -23.271 1.00 72.62 97 MET A O 1
ATOM 762 N N . VAL A 1 98 ? 0.104 -8.733 -22.088 1.00 71.06 98 VAL A N 1
ATOM 763 C CA . VAL A 1 98 ? 1.199 -7.950 -22.659 1.00 71.06 98 VAL A CA 1
ATOM 764 C C . VAL A 1 98 ? 1.514 -8.578 -24.008 1.00 71.06 98 VAL A C 1
ATOM 766 O O . VAL A 1 98 ? 1.799 -9.774 -24.076 1.00 71.06 98 VAL A O 1
ATOM 769 N N . LEU A 1 99 ? 1.419 -7.795 -25.082 1.00 73.31 99 LEU A N 1
ATOM 770 C CA . LEU A 1 99 ? 1.869 -8.255 -26.391 1.00 73.31 99 LEU A CA 1
ATOM 771 C C . LEU A 1 99 ? 3.383 -8.521 -26.322 1.00 73.31 99 LEU A C 1
ATOM 773 O O . LEU A 1 99 ? 4.100 -7.713 -25.725 1.00 73.31 99 LEU A O 1
ATOM 777 N N . PRO A 1 100 ? 3.882 -9.628 -26.896 1.00 72.44 100 PRO A N 1
ATOM 778 C CA . PRO A 1 100 ? 5.314 -9.885 -26.966 1.00 72.44 100 PRO A CA 1
ATOM 779 C C . PRO A 1 100 ? 6.036 -8.690 -27.601 1.00 72.44 100 PRO A C 1
ATOM 781 O O . PRO A 1 100 ? 5.679 -8.256 -28.691 1.00 72.44 100 PRO A O 1
ATOM 784 N N . THR A 1 101 ? 7.031 -8.136 -26.906 1.00 69.38 101 THR A N 1
ATOM 785 C CA . THR A 1 101 ? 7.867 -7.033 -27.418 1.00 69.38 101 THR A CA 1
ATOM 786 C C . THR A 1 101 ? 9.106 -7.533 -28.156 1.00 69.38 101 THR A C 1
ATOM 788 O O . THR A 1 101 ? 9.831 -6.749 -28.764 1.00 69.38 101 THR A O 1
ATOM 791 N N . THR A 1 102 ? 9.371 -8.836 -28.093 1.00 77.06 102 THR A N 1
ATOM 792 C CA . THR A 1 102 ? 10.360 -9.507 -28.928 1.00 77.06 102 THR A CA 1
ATOM 793 C C . THR A 1 102 ? 9.740 -9.859 -30.263 1.00 77.06 102 THR A C 1
ATOM 795 O O . THR A 1 102 ? 8.823 -10.675 -30.328 1.00 77.06 102 THR A O 1
ATOM 798 N N . TYR A 1 103 ? 10.298 -9.268 -31.309 1.00 77.88 103 TYR A N 1
ATOM 799 C CA . TYR A 1 103 ? 10.039 -9.640 -32.686 1.00 77.88 103 TYR A CA 1
ATOM 800 C C . TYR A 1 103 ? 10.680 -10.998 -32.991 1.00 77.88 103 TYR A C 1
ATOM 802 O O . TYR A 1 103 ? 11.820 -11.273 -32.607 1.00 77.88 103 TYR A O 1
ATOM 810 N N . THR A 1 104 ? 9.955 -11.843 -33.708 1.00 80.56 104 THR A N 1
ATOM 811 C CA . THR A 1 104 ? 10.515 -12.998 -34.410 1.00 80.56 104 THR A CA 1
ATOM 812 C C . THR A 1 104 ? 11.487 -12.530 -35.501 1.00 80.56 104 THR A C 1
ATOM 814 O O . THR A 1 104 ? 11.370 -11.401 -35.985 1.00 80.56 104 THR A O 1
ATOM 817 N N . PRO A 1 105 ? 12.436 -13.377 -35.939 1.00 81.38 105 PRO A N 1
ATOM 818 C CA . PRO A 1 105 ? 13.328 -13.037 -37.048 1.00 81.38 105 PRO A CA 1
ATOM 819 C C . PRO A 1 105 ? 12.581 -12.536 -38.295 1.00 81.38 105 PRO A C 1
ATOM 821 O O . PRO A 1 105 ? 13.018 -11.572 -38.918 1.00 81.38 105 PRO A O 1
ATOM 824 N N . ASP A 1 106 ? 11.418 -13.118 -38.603 1.00 82.31 106 ASP A N 1
ATOM 825 C CA . ASP A 1 106 ? 10.567 -12.711 -39.729 1.00 82.31 106 ASP A CA 1
ATOM 826 C C . ASP A 1 106 ? 9.942 -11.319 -39.543 1.00 82.31 106 ASP A C 1
ATOM 828 O O . ASP A 1 106 ? 9.795 -10.559 -40.503 1.00 82.31 106 ASP A O 1
ATOM 832 N N . GLU A 1 107 ? 9.569 -10.961 -38.314 1.00 81.50 107 GLU A N 1
ATOM 833 C CA . GLU A 1 107 ? 9.066 -9.624 -37.991 1.00 81.50 107 GLU A CA 1
ATOM 834 C C . GLU A 1 107 ? 10.183 -8.575 -38.042 1.00 81.50 107 GLU A C 1
ATOM 836 O O . GLU A 1 107 ? 9.960 -7.480 -38.556 1.00 81.50 107 GLU A O 1
ATOM 841 N N . ILE A 1 108 ? 11.401 -8.924 -37.608 1.00 81.69 108 ILE A N 1
ATOM 842 C CA . ILE A 1 108 ? 12.585 -8.058 -37.736 1.00 81.69 108 ILE A CA 1
ATOM 843 C C . ILE A 1 108 ? 12.894 -7.799 -39.216 1.00 81.69 108 ILE A C 1
ATOM 845 O O . ILE A 1 108 ? 13.124 -6.652 -39.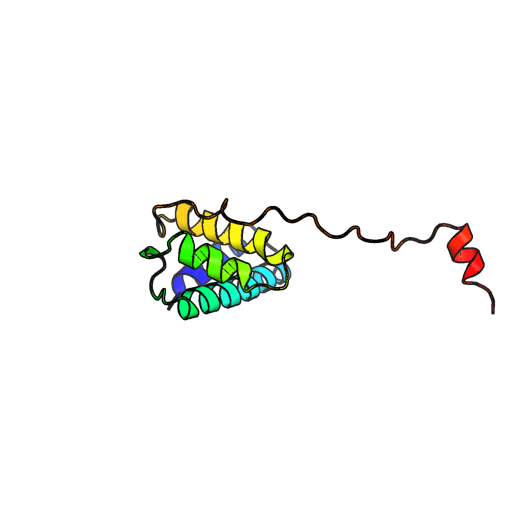598 1.00 81.69 108 ILE A O 1
ATOM 849 N N . LEU A 1 109 ? 12.845 -8.838 -40.058 1.00 80.44 109 LEU A N 1
ATOM 850 C CA . LEU A 1 109 ? 13.143 -8.735 -41.490 1.00 80.44 109 LEU A CA 1
ATOM 851 C C . LEU A 1 109 ? 12.178 -7.782 -42.219 1.00 80.44 109 LEU A C 1
ATOM 853 O O . LEU A 1 109 ? 12.586 -7.044 -43.112 1.00 80.44 109 LEU A O 1
ATOM 857 N N . LYS A 1 110 ? 10.901 -7.753 -41.811 1.00 77.75 110 LYS A N 1
ATOM 858 C CA . LYS A 1 110 ? 9.888 -6.829 -42.355 1.00 77.75 110 LYS A CA 1
ATOM 859 C C . LYS A 1 110 ? 10.117 -5.372 -41.948 1.00 77.75 110 LYS A C 1
ATOM 861 O O . LYS A 1 110 ? 9.720 -4.476 -42.688 1.00 77.75 110 LYS A O 1
ATOM 866 N N . CYS A 1 111 ? 10.748 -5.131 -40.799 1.00 70.56 111 CYS A N 1
ATOM 867 C CA . CYS A 1 111 ? 11.078 -3.791 -40.311 1.00 70.56 111 CYS A CA 1
ATOM 868 C C . CYS A 1 111 ? 12.389 -3.225 -40.892 1.00 70.56 111 CYS A C 1
ATOM 870 O O . CYS A 1 111 ? 12.650 -2.042 -40.707 1.00 70.56 111 CYS A O 1
ATOM 872 N N . GLN A 1 112 ? 13.204 -4.030 -41.587 1.00 64.50 112 GLN A N 1
ATOM 873 C CA . GLN A 1 112 ? 14.500 -3.627 -42.163 1.00 64.50 112 GLN A CA 1
ATOM 874 C C . GLN A 1 112 ? 14.418 -3.097 -43.609 1.00 64.50 112 GLN A C 1
ATOM 876 O O . GLN A 1 112 ? 15.412 -3.103 -44.333 1.00 64.50 112 GLN A O 1
ATOM 881 N N . ILE A 1 113 ? 13.249 -2.635 -44.057 1.00 56.31 113 ILE A N 1
ATOM 882 C CA . ILE A 1 113 ? 13.121 -2.019 -45.381 1.00 56.31 113 ILE A CA 1
ATOM 883 C C . ILE A 1 113 ? 13.424 -0.512 -45.254 1.00 56.31 113 ILE A C 1
ATOM 885 O O . ILE A 1 113 ? 12.607 0.226 -44.704 1.00 56.31 113 ILE A O 1
ATOM 889 N N . PHE A 1 114 ? 14.577 -0.131 -45.830 1.00 50.75 114 PHE A N 1
ATOM 890 C CA . PHE A 1 114 ? 15.236 1.183 -46.012 1.00 50.75 114 PHE A CA 1
ATOM 891 C C . PHE A 1 114 ? 16.344 1.554 -45.018 1.00 50.75 114 PHE A C 1
ATOM 893 O O . PHE A 1 114 ? 16.048 2.045 -43.908 1.00 50.75 114 PHE A O 1
#

pLDDT: mean 88.45, std 10.55, range [50.75, 98.31]

Foldseek 3Di:
DCVVLLVVLLVVCVVVPHDPVVSVVLSVLVVQLVVQLVVLVDPALQPDDLVSNLRSLVPDPDLVSLVSVLSSLVSCVVVVSYVDRNSPSHDDDDPDDDDDPDDDPVRVVVVPDD

Secondary structure (DSSP, 8-state):
--HHHHHHHHHHHHHTT--HHHHHHHHHHHHHHHHHHHHTT---GGG--HHHHHHHHHH-S-TTHHHHHHHHHHHHHHTTS-SS--TT-S----PPPPPP-SPPHHHHHHH---

Radius of gyration: 18.87 Å; chains: 1; bounding box: 33×24×62 Å

Sequence (114 aa):
MFADTLTGYLQEGIDNGNKPATICSKERTCISFLCFVENAGCSDLSQLNTGIVSKALLTFSNKDAYARIRQFLNYLVEKGITEMDFSRIDPHYKRGMVLPTTYTPDEILKCQIF